Protein AF-A0A9E1IJN3-F1 (afdb_monomer_lite)

Foldseek 3Di:
DDDDDDQFQVSVVQAQPLDPCSVVLRVVRVVLVCVLQVVVVVPDPDSPDPVSVVVSVVVVCPDPSVVNSVVRVVLVVVLCCCVCVVQVDPVSCVVCVVVSVVSSNVD

Sequence (107 aa):
MKRLAVLLGDSAGFIDPFGSSGIYFSMAMAKHWVEMIGEQMDCQRDVWTGKNVAQWRRRFSKTKVLRRIRSSYFKVGLLERYVFCRRRTARRINHRWRLISFLIRL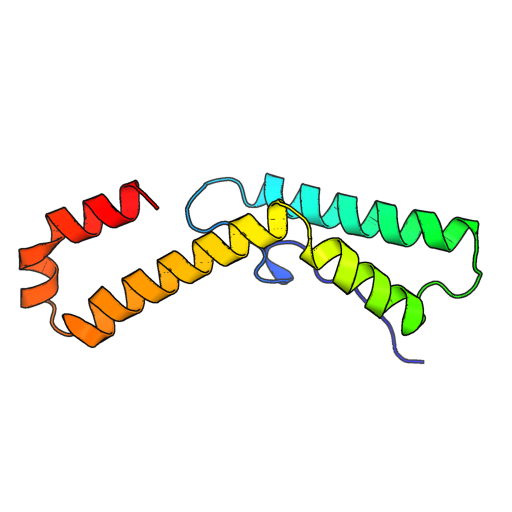G

Structure (mmCIF, N/CA/C/O backbone):
data_AF-A0A9E1IJN3-F1
#
_entry.id   AF-A0A9E1IJN3-F1
#
loop_
_atom_site.group_PDB
_atom_site.id
_atom_site.type_symbol
_atom_site.label_atom_id
_atom_site.label_alt_id
_atom_site.label_comp_id
_atom_site.label_asym_id
_atom_site.label_entity_id
_atom_site.label_seq_id
_atom_site.pdbx_PDB_ins_code
_atom_site.Cartn_x
_atom_site.Cartn_y
_atom_site.Cartn_z
_atom_site.occupancy
_atom_site.B_iso_or_equiv
_atom_site.auth_seq_id
_atom_site.auth_comp_id
_atom_site.auth_asym_id
_atom_site.auth_atom_id
_atom_site.pdbx_PDB_model_num
ATOM 1 N N . MET A 1 1 ? -23.986 -19.390 7.248 1.00 48.16 1 MET A N 1
ATOM 2 C CA . MET A 1 1 ? -23.161 -18.255 7.730 1.00 48.16 1 MET A CA 1
ATOM 3 C C . MET A 1 1 ? -22.032 -17.995 6.745 1.00 48.16 1 MET A C 1
ATOM 5 O O . MET A 1 1 ? -21.304 -18.930 6.434 1.00 48.16 1 MET A O 1
ATOM 9 N N . LYS A 1 2 ? -21.876 -16.762 6.244 1.00 57.84 2 LYS A N 1
ATOM 10 C CA . LYS A 1 2 ? -20.669 -16.372 5.495 1.00 57.84 2 LYS A CA 1
ATOM 11 C C . LYS A 1 2 ? -19.546 -16.125 6.502 1.00 57.84 2 LYS A C 1
ATOM 13 O O . LYS A 1 2 ? -19.724 -15.329 7.416 1.00 57.84 2 LYS A O 1
ATOM 18 N N . ARG A 1 3 ? -18.421 -16.824 6.356 1.00 61.59 3 ARG A N 1
ATOM 19 C CA . ARG A 1 3 ? -17.209 -16.547 7.138 1.00 61.59 3 ARG A CA 1
ATOM 20 C C . ARG A 1 3 ? -16.529 -15.321 6.534 1.00 61.59 3 ARG A C 1
ATOM 22 O O . ARG A 1 3 ? -16.358 -15.263 5.318 1.00 61.59 3 ARG A O 1
ATOM 29 N N . LEU A 1 4 ? -16.196 -14.345 7.371 1.00 74.31 4 LEU A N 1
ATOM 30 C CA . LEU A 1 4 ? -15.497 -13.129 6.967 1.00 74.31 4 LEU A CA 1
ATOM 31 C C . LEU A 1 4 ? -14.052 -13.210 7.454 1.00 74.31 4 LEU A C 1
ATOM 33 O O . LEU A 1 4 ? -13.792 -13.637 8.576 1.00 74.31 4 LEU A O 1
ATOM 37 N N . ALA A 1 5 ? -13.124 -12.866 6.566 1.00 80.75 5 ALA A N 1
ATOM 38 C CA . ALA A 1 5 ? -11.689 -12.963 6.787 1.00 80.75 5 ALA A CA 1
ATOM 39 C C . ALA A 1 5 ? -10.993 -11.720 6.226 1.00 80.75 5 ALA A C 1
ATOM 41 O O . ALA A 1 5 ? -11.475 -11.101 5.274 1.00 80.75 5 ALA A O 1
ATOM 42 N N . VAL A 1 6 ? -9.845 -11.378 6.809 1.00 84.12 6 VAL A N 1
ATOM 43 C CA . VAL A 1 6 ? -8.964 -10.306 6.333 1.00 84.12 6 VAL A CA 1
ATOM 44 C C . VAL A 1 6 ? -7.691 -10.940 5.794 1.00 84.12 6 VAL A C 1
ATOM 46 O O . VAL A 1 6 ? -7.062 -11.749 6.470 1.00 84.12 6 VAL A O 1
ATOM 49 N N . LEU A 1 7 ? -7.318 -10.566 4.571 1.00 85.38 7 LEU A N 1
ATOM 50 C CA . LEU A 1 7 ? -6.044 -10.944 3.965 1.00 85.38 7 LEU A CA 1
ATOM 51 C C . LEU A 1 7 ? -4.977 -9.920 4.356 1.00 85.38 7 LEU A C 1
ATOM 53 O O . LEU A 1 7 ? -5.252 -8.720 4.351 1.00 85.38 7 LEU A O 1
ATOM 57 N N . LEU A 1 8 ? -3.768 -10.388 4.668 1.00 88.69 8 LEU A N 1
ATOM 58 C CA . LEU A 1 8 ? -2.653 -9.555 5.121 1.00 88.69 8 LEU A CA 1
ATOM 59 C C . LEU A 1 8 ? -1.400 -9.783 4.272 1.00 88.69 8 LEU A C 1
ATOM 61 O O . LEU A 1 8 ? -1.187 -10.877 3.748 1.00 88.69 8 LEU A O 1
ATOM 65 N N . GLY A 1 9 ? -0.571 -8.740 4.183 1.00 85.12 9 GLY A N 1
ATOM 66 C CA . GLY A 1 9 ? 0.763 -8.796 3.581 1.00 85.12 9 GLY A CA 1
ATOM 67 C C . GLY A 1 9 ? 0.761 -9.347 2.158 1.00 85.12 9 GLY A C 1
ATOM 68 O O . GLY A 1 9 ? -0.096 -9.003 1.341 1.00 85.12 9 GLY A O 1
ATOM 69 N N . ASP A 1 10 ? 1.702 -10.242 1.883 1.00 84.12 10 ASP A N 1
ATOM 70 C CA . ASP A 1 10 ? 1.917 -10.874 0.580 1.00 84.12 10 ASP A CA 1
ATOM 71 C C . ASP A 1 10 ? 0.679 -11.620 0.069 1.00 84.12 10 ASP A C 1
ATOM 73 O O . ASP A 1 10 ? 0.377 -11.573 -1.122 1.00 84.12 10 ASP A O 1
ATOM 77 N N . SER A 1 11 ? -0.112 -12.217 0.970 1.00 85.69 11 SER A N 1
ATOM 78 C CA . SER A 1 11 ? -1.374 -12.885 0.607 1.00 85.69 11 SER A CA 1
ATOM 79 C C . SER A 1 11 ? -2.420 -11.911 0.051 1.00 85.69 11 SER A C 1
ATOM 81 O O . SER A 1 11 ? -3.329 -12.315 -0.668 1.00 85.69 11 SER A O 1
ATOM 83 N N . ALA A 1 12 ? -2.299 -10.623 0.377 1.00 84.62 12 ALA A N 1
ATOM 84 C CA . ALA A 1 12 ? -3.119 -9.544 -0.165 1.00 84.62 12 ALA A CA 1
ATOM 85 C C . ALA A 1 12 ? -2.424 -8.778 -1.311 1.00 84.62 12 ALA A C 1
ATOM 87 O O . ALA A 1 12 ? -2.944 -7.751 -1.753 1.00 84.62 12 ALA A O 1
ATOM 88 N N . GLY A 1 13 ? -1.245 -9.224 -1.765 1.00 82.12 13 GLY A N 1
ATOM 89 C CA . GLY A 1 13 ? -0.405 -8.488 -2.716 1.00 82.12 13 GLY A CA 1
ATOM 90 C C . GLY A 1 13 ? 0.117 -7.160 -2.156 1.00 82.12 13 GLY A C 1
ATOM 91 O O . GLY A 1 13 ? 0.369 -6.221 -2.909 1.00 82.12 13 GLY A O 1
ATOM 92 N N . PHE A 1 14 ? 0.217 -7.038 -0.829 1.00 84.50 14 PHE A N 1
ATOM 93 C CA . PHE A 1 14 ? 0.557 -5.795 -0.142 1.00 84.50 14 PHE A CA 1
ATOM 94 C C . PHE A 1 14 ? 2.054 -5.729 0.188 1.00 84.50 14 PHE A C 1
ATOM 96 O O . PHE A 1 14 ? 2.458 -5.823 1.346 1.00 84.50 14 PHE A O 1
ATOM 103 N N . ILE A 1 15 ? 2.874 -5.561 -0.851 1.00 84.75 15 ILE A N 1
ATOM 104 C CA . ILE A 1 15 ? 4.341 -5.517 -0.769 1.00 84.75 15 ILE A CA 1
ATOM 105 C C . ILE A 1 15 ? 4.836 -4.249 -1.470 1.00 84.75 15 ILE A C 1
ATOM 107 O O . ILE A 1 15 ? 4.291 -3.865 -2.501 1.00 84.75 15 ILE A O 1
ATOM 111 N N . ASP A 1 16 ? 5.860 -3.580 -0.934 1.00 83.69 16 ASP A N 1
ATOM 112 C CA . ASP A 1 16 ? 6.541 -2.498 -1.660 1.00 83.69 16 ASP A CA 1
ATOM 113 C C . ASP A 1 16 ? 7.626 -3.098 -2.573 1.00 83.69 16 ASP A C 1
ATOM 115 O O . ASP A 1 16 ? 8.614 -3.622 -2.058 1.00 83.69 16 ASP A O 1
ATOM 119 N N . PRO A 1 17 ? 7.474 -3.045 -3.910 1.00 78.75 17 PRO A N 1
ATOM 120 C CA . PRO A 1 17 ? 8.401 -3.685 -4.844 1.00 78.75 17 PRO A CA 1
ATOM 121 C C . PRO A 1 17 ? 9.781 -3.013 -4.917 1.00 78.75 17 PRO A C 1
ATOM 123 O O . PRO A 1 17 ? 10.709 -3.610 -5.454 1.00 78.75 17 PRO A O 1
ATOM 126 N N . PHE A 1 18 ? 9.935 -1.789 -4.400 1.00 76.56 18 PHE A N 1
ATOM 127 C CA . PHE A 1 18 ? 11.189 -1.027 -4.482 1.00 76.56 18 PHE A CA 1
ATOM 128 C C . PHE A 1 18 ? 12.043 -1.070 -3.205 1.00 76.56 18 PHE A C 1
ATOM 130 O O . PHE A 1 18 ? 13.133 -0.505 -3.172 1.00 76.56 18 PHE A O 1
ATOM 137 N N . GLY A 1 19 ? 11.593 -1.743 -2.141 1.00 67.69 19 GLY A N 1
ATOM 138 C CA . GLY A 1 19 ? 12.348 -1.833 -0.890 1.00 67.69 19 GLY A CA 1
ATOM 139 C C . GLY A 1 19 ? 12.230 -3.193 -0.210 1.00 67.69 19 GLY A C 1
ATOM 140 O O . GLY A 1 19 ? 11.189 -3.835 -0.263 1.00 67.69 19 GLY A O 1
ATOM 141 N N . SER A 1 20 ? 13.270 -3.604 0.522 1.00 60.88 20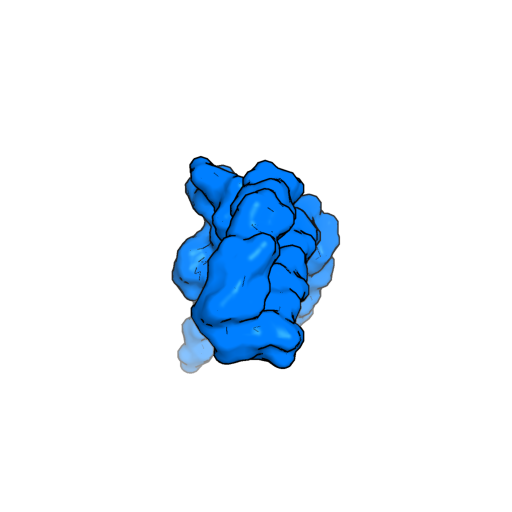 SER A N 1
ATOM 142 C CA . SER A 1 20 ? 13.306 -4.856 1.307 1.00 60.88 20 SER A CA 1
ATOM 143 C C . SER A 1 20 ? 12.472 -4.779 2.600 1.00 60.88 20 SER A C 1
ATOM 145 O O . SER A 1 20 ? 12.950 -5.064 3.695 1.00 60.88 20 SER A O 1
ATOM 147 N N . SER A 1 21 ? 11.223 -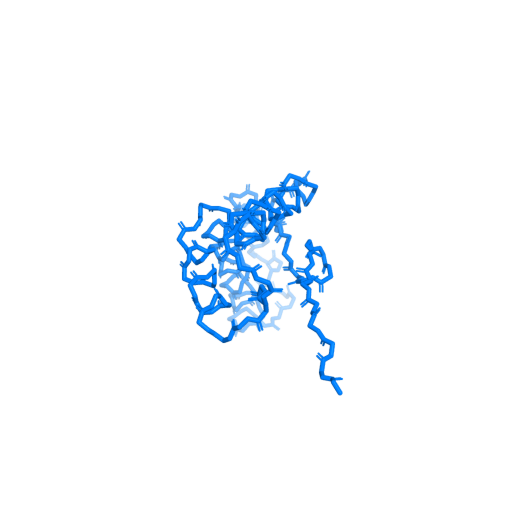4.328 2.505 1.00 69.31 21 SER A N 1
ATOM 148 C CA . SER A 1 21 ? 10.418 -3.918 3.665 1.00 69.31 21 SER A CA 1
ATOM 149 C C . SER A 1 21 ? 9.013 -4.521 3.685 1.00 69.31 21 SER A C 1
ATOM 151 O O . SER A 1 21 ? 8.141 -4.023 4.394 1.00 69.31 21 SER A O 1
ATOM 153 N N . GLY A 1 22 ? 8.794 -5.633 2.970 1.00 75.25 22 GLY A N 1
ATOM 154 C CA . GLY A 1 22 ? 7.524 -6.378 2.991 1.00 75.25 22 GLY A CA 1
ATOM 155 C C . GLY A 1 22 ? 7.035 -6.687 4.412 1.00 75.25 22 GLY A C 1
ATOM 156 O O . GLY A 1 22 ? 5.850 -6.538 4.703 1.00 75.25 22 GLY A O 1
ATOM 157 N N . ILE A 1 23 ? 7.961 -6.968 5.338 1.00 82.50 23 ILE A N 1
ATOM 158 C CA . ILE A 1 23 ? 7.668 -7.156 6.767 1.00 82.50 23 ILE A CA 1
ATOM 159 C C . ILE A 1 23 ? 7.091 -5.879 7.395 1.00 82.50 23 ILE A C 1
ATOM 161 O O . ILE A 1 23 ? 6.037 -5.934 8.022 1.00 82.50 23 ILE A O 1
ATOM 165 N N . TYR A 1 24 ? 7.727 -4.719 7.195 1.00 87.06 24 TYR A N 1
ATOM 166 C CA . TYR A 1 24 ? 7.247 -3.443 7.740 1.00 87.06 24 TYR A CA 1
ATOM 167 C C . TYR A 1 24 ? 5.833 -3.118 7.250 1.00 87.06 24 TYR A C 1
ATOM 169 O O . TYR A 1 24 ? 4.954 -2.783 8.045 1.00 87.06 24 TYR A O 1
ATOM 177 N N . PHE A 1 25 ? 5.594 -3.251 5.944 1.00 87.56 25 PHE A N 1
ATOM 178 C CA . PHE A 1 25 ? 4.284 -2.976 5.358 1.00 87.56 25 PHE A CA 1
ATOM 179 C C . PHE A 1 25 ? 3.219 -3.963 5.843 1.00 87.56 25 PHE A C 1
ATOM 181 O O . PHE A 1 25 ? 2.108 -3.543 6.175 1.00 87.56 25 PHE A O 1
ATOM 188 N N . SER A 1 26 ? 3.572 -5.242 5.965 1.00 87.94 26 SER A N 1
ATOM 189 C CA . SER A 1 26 ? 2.692 -6.282 6.505 1.00 87.94 26 SER A CA 1
ATOM 190 C C . SER A 1 26 ? 2.337 -6.028 7.968 1.00 87.94 26 SER A C 1
ATOM 192 O O . SER A 1 26 ? 1.163 -6.085 8.329 1.00 87.94 26 SER A O 1
ATOM 194 N N . MET A 1 27 ? 3.314 -5.666 8.803 1.00 89.31 27 MET A N 1
ATOM 195 C CA . MET A 1 27 ? 3.080 -5.315 10.206 1.00 89.31 27 MET A CA 1
ATOM 196 C C . MET A 1 27 ? 2.220 -4.061 10.342 1.00 89.31 27 MET A C 1
ATOM 198 O O . MET A 1 27 ? 1.302 -4.030 11.158 1.00 89.31 27 MET A O 1
ATOM 202 N N . ALA A 1 28 ? 2.468 -3.033 9.528 1.00 89.62 28 ALA A N 1
ATOM 203 C CA . ALA A 1 28 ? 1.668 -1.814 9.549 1.00 89.62 28 ALA A CA 1
ATOM 204 C C . ALA A 1 28 ? 0.215 -2.072 9.112 1.00 89.62 28 ALA A C 1
ATOM 206 O O . ALA A 1 28 ? -0.716 -1.507 9.686 1.00 89.62 28 ALA A O 1
ATOM 207 N N . MET A 1 29 ? 0.011 -2.951 8.125 1.00 90.88 29 MET A N 1
ATOM 208 C CA . MET A 1 29 ? -1.316 -3.408 7.718 1.00 90.88 29 MET A CA 1
ATOM 209 C C . MET A 1 29 ? -1.997 -4.203 8.837 1.00 90.88 29 MET A C 1
ATOM 211 O O . MET A 1 29 ? -3.140 -3.906 9.171 1.00 90.88 29 MET A O 1
ATOM 215 N N . ALA A 1 30 ? -1.300 -5.167 9.444 1.00 91.75 30 ALA A N 1
ATOM 216 C CA . ALA A 1 30 ? -1.826 -5.970 10.545 1.00 91.75 30 ALA A CA 1
ATOM 217 C C . ALA A 1 30 ? -2.231 -5.095 11.737 1.00 91.75 30 ALA A C 1
ATOM 219 O O . ALA A 1 30 ? -3.358 -5.201 12.212 1.00 91.75 30 ALA A O 1
ATOM 220 N N . LYS A 1 31 ? -1.358 -4.165 12.148 1.00 92.50 31 LYS A N 1
ATOM 221 C CA . LYS A 1 31 ? -1.638 -3.189 13.206 1.00 92.50 31 LYS A CA 1
ATOM 222 C C . LYS A 1 31 ? -2.919 -2.409 12.919 1.00 92.50 31 LYS A C 1
ATOM 224 O O . LYS A 1 31 ? -3.783 -2.336 13.782 1.00 92.50 31 LYS A O 1
ATOM 229 N N . HIS A 1 32 ? -3.076 -1.900 11.695 1.00 90.94 32 HIS A N 1
ATOM 230 C CA . HIS A 1 32 ? -4.282 -1.167 11.318 1.00 90.94 32 HIS A CA 1
ATOM 231 C C . HIS A 1 32 ? -5.555 -2.008 11.472 1.00 90.94 32 HIS A C 1
ATOM 233 O O . HIS A 1 32 ? -6.549 -1.525 12.003 1.00 90.94 32 HIS A O 1
ATOM 239 N N . TRP A 1 33 ? -5.547 -3.261 11.012 1.00 91.19 33 TRP A N 1
ATOM 240 C CA . TRP A 1 33 ? -6.726 -4.120 11.130 1.00 91.19 33 TRP A CA 1
ATOM 241 C C . TRP A 1 33 ? -7.031 -4.499 12.576 1.00 91.19 33 TRP A C 1
ATOM 243 O O . TRP A 1 33 ? -8.197 -4.476 12.957 1.00 91.19 33 TRP A O 1
ATOM 253 N N . VAL A 1 34 ? -6.007 -4.791 13.382 1.00 91.50 34 VAL A N 1
ATOM 254 C CA . VAL A 1 34 ? -6.170 -5.093 14.811 1.00 91.50 34 VAL A CA 1
ATOM 255 C C . VAL A 1 34 ? -6.763 -3.900 15.558 1.00 91.50 34 VAL A C 1
ATOM 257 O O . VAL A 1 34 ? -7.726 -4.086 16.292 1.00 91.50 34 VAL A O 1
ATOM 260 N N . GLU A 1 35 ? -6.263 -2.683 15.326 1.00 91.69 35 GLU A N 1
ATOM 261 C CA . GLU A 1 35 ? -6.810 -1.459 15.934 1.00 91.69 35 GLU A CA 1
ATOM 262 C C . GLU A 1 35 ? -8.287 -1.262 15.560 1.00 91.69 35 GLU A C 1
ATOM 264 O O . GLU A 1 35 ? -9.133 -1.070 16.428 1.00 91.69 35 GLU A O 1
ATOM 269 N N . MET A 1 36 ? -8.625 -1.389 14.273 1.00 89.44 36 MET A N 1
ATOM 270 C CA . MET A 1 36 ? -9.994 -1.185 13.787 1.00 89.44 36 MET A CA 1
ATOM 271 C C . MET A 1 36 ? -10.990 -2.238 14.292 1.00 89.44 36 MET A C 1
ATOM 273 O O . MET A 1 36 ? -12.151 -1.911 14.545 1.00 89.44 36 MET A O 1
ATOM 277 N N . ILE A 1 37 ? -10.553 -3.495 14.397 1.00 90.12 37 ILE A N 1
ATOM 278 C CA . ILE A 1 37 ? -11.368 -4.597 14.918 1.00 90.12 37 ILE A CA 1
ATOM 279 C C . ILE A 1 37 ? -11.527 -4.449 16.434 1.00 90.12 37 ILE A C 1
ATOM 281 O O . ILE A 1 37 ? -12.649 -4.553 16.924 1.00 90.12 37 ILE A O 1
ATOM 285 N N . GLY A 1 38 ? -10.441 -4.145 17.152 1.00 90.12 38 GLY A N 1
ATOM 286 C CA . GLY A 1 38 ? -10.447 -3.919 18.599 1.00 90.12 38 GLY A CA 1
ATOM 287 C C . GLY A 1 38 ? -11.404 -2.799 19.006 1.00 90.12 38 GLY A C 1
ATOM 288 O O . GLY A 1 38 ? -12.295 -3.035 19.815 1.00 90.12 38 GLY A O 1
ATOM 289 N N . GLU A 1 39 ? -11.326 -1.638 18.341 1.00 88.69 39 GLU A N 1
ATOM 290 C CA . GLU A 1 39 ? -12.244 -0.504 18.563 1.00 88.69 39 GLU A CA 1
ATOM 291 C C . GLU A 1 39 ? -13.730 -0.896 18.458 1.00 88.69 39 GLU A C 1
ATOM 293 O O . GLU A 1 39 ? -14.579 -0.290 19.104 1.00 88.69 39 GLU A O 1
ATOM 298 N N . GLN A 1 40 ? -14.074 -1.868 17.605 1.00 87.38 40 GLN A N 1
ATOM 299 C CA . GLN A 1 40 ? -15.462 -2.302 17.423 1.00 87.38 40 GLN A CA 1
ATOM 300 C C . GLN A 1 40 ? -15.862 -3.439 18.360 1.00 87.38 40 GLN A C 1
ATOM 302 O O . GLN A 1 40 ? -17.026 -3.499 18.751 1.00 87.38 40 GLN A O 1
ATOM 307 N N . MET A 1 41 ? -14.927 -4.313 18.739 1.00 85.50 41 MET A N 1
ATOM 308 C CA . MET A 1 41 ? -15.178 -5.382 19.710 1.00 85.50 41 MET A CA 1
ATOM 309 C C . MET A 1 41 ? -15.555 -4.831 21.086 1.00 85.50 41 MET A C 1
ATOM 311 O O . MET A 1 41 ? -16.418 -5.405 21.745 1.00 85.50 41 MET A O 1
ATOM 315 N N . ASP A 1 42 ? -14.986 -3.689 21.474 1.00 80.50 42 ASP A N 1
ATOM 316 C CA . ASP A 1 42 ? -15.308 -3.036 22.746 1.00 80.50 42 ASP A CA 1
ATOM 317 C C . ASP A 1 42 ? -16.725 -2.430 22.768 1.00 80.50 42 ASP A C 1
ATOM 319 O O . ASP A 1 42 ? -17.290 -2.198 23.836 1.00 80.50 42 ASP A O 1
ATOM 323 N N . CYS A 1 43 ? -17.330 -2.173 21.601 1.00 75.06 43 CYS A N 1
ATOM 324 C CA . CYS A 1 43 ? -18.612 -1.469 21.490 1.00 75.06 43 CYS A CA 1
ATOM 325 C C . CYS A 1 43 ? -19.768 -2.317 20.930 1.00 75.06 43 CYS A C 1
ATOM 327 O O . CYS A 1 43 ? -20.928 -1.941 21.104 1.00 75.06 43 CYS A O 1
ATOM 329 N N . GLN A 1 44 ? -19.500 -3.412 20.209 1.00 75.50 44 GLN A N 1
ATOM 330 C CA . GLN A 1 44 ? -20.518 -4.160 19.458 1.00 75.50 44 GLN A CA 1
ATOM 331 C C . GLN A 1 44 ? -20.312 -5.678 19.535 1.00 75.50 44 GLN A C 1
ATOM 333 O O . GLN A 1 44 ? -19.203 -6.183 19.394 1.00 75.50 44 GLN A O 1
ATOM 338 N N . ARG A 1 45 ? -21.421 -6.429 19.657 1.00 72.38 45 ARG A N 1
ATOM 339 C CA . ARG A 1 45 ? -21.412 -7.903 19.548 1.00 72.38 45 ARG A CA 1
ATOM 340 C C . ARG A 1 45 ? -21.144 -8.402 18.127 1.00 72.38 45 ARG A C 1
ATOM 342 O O . ARG A 1 45 ? -20.563 -9.471 17.974 1.00 72.38 45 ARG A O 1
ATOM 349 N N . ASP A 1 46 ? -21.580 -7.663 17.104 1.00 83.38 46 ASP A N 1
ATOM 350 C CA . ASP A 1 46 ? -21.348 -8.020 15.702 1.00 83.38 46 ASP A CA 1
ATOM 351 C C . ASP A 1 46 ? -20.384 -7.030 15.049 1.00 83.38 46 ASP A C 1
ATOM 353 O O . ASP A 1 46 ? -20.735 -5.913 14.677 1.00 83.38 46 ASP A O 1
ATOM 357 N N . VAL A 1 47 ? -19.135 -7.459 14.933 1.00 86.62 47 VAL A N 1
ATOM 358 C CA . VAL A 1 47 ? -18.027 -6.665 14.399 1.00 86.62 47 VAL A CA 1
ATOM 359 C C . VAL A 1 47 ? -18.087 -6.592 12.873 1.00 86.62 47 VAL A C 1
ATOM 361 O O . VAL A 1 47 ? -17.722 -5.579 12.270 1.00 86.62 47 VAL A O 1
ATOM 364 N N . TRP A 1 48 ? -18.594 -7.643 12.230 1.00 86.38 48 TRP A N 1
ATOM 365 C CA . TRP A 1 48 ? -18.479 -7.862 10.792 1.00 86.38 48 TRP A CA 1
ATOM 366 C C . TRP A 1 48 ? -19.678 -7.327 10.002 1.00 86.38 48 TRP A C 1
ATOM 368 O O . TRP A 1 48 ? -20.184 -7.962 9.074 1.00 86.38 48 TRP A O 1
ATOM 378 N N . THR A 1 49 ? -20.114 -6.113 10.329 1.00 87.81 49 THR A N 1
ATOM 379 C CA . THR A 1 49 ? -21.205 -5.451 9.608 1.00 87.81 49 THR A CA 1
ATOM 380 C C . THR A 1 49 ? -20.700 -4.738 8.352 1.00 87.81 49 THR A C 1
ATOM 382 O O . THR A 1 49 ? -19.572 -4.241 8.286 1.00 87.81 49 THR A O 1
ATOM 385 N N . GLY A 1 50 ? -21.563 -4.606 7.338 1.00 87.25 50 GLY A N 1
ATOM 386 C CA . GLY A 1 50 ? -21.229 -3.857 6.120 1.00 87.25 50 GLY A CA 1
ATOM 387 C C . GLY A 1 50 ? -20.861 -2.389 6.390 1.00 87.25 50 GLY A C 1
ATOM 388 O O . GLY A 1 50 ? -20.018 -1.827 5.689 1.00 87.25 50 GLY A O 1
ATOM 389 N N . LYS A 1 51 ? -21.440 -1.784 7.439 1.00 88.62 51 LYS A N 1
ATOM 390 C CA . LYS A 1 51 ? -21.115 -0.419 7.882 1.00 88.62 51 LYS A CA 1
ATOM 391 C C . LYS A 1 51 ? -19.676 -0.336 8.398 1.00 88.62 51 LYS A C 1
ATOM 393 O O . LYS A 1 51 ? -18.924 0.522 7.929 1.00 88.62 51 LYS A O 1
ATOM 398 N N . ASN A 1 52 ? -19.282 -1.264 9.271 1.00 89.31 52 ASN A N 1
ATOM 399 C CA . ASN A 1 52 ? -17.936 -1.322 9.839 1.00 89.31 52 ASN A CA 1
ATOM 400 C C . ASN A 1 52 ? -16.899 -1.553 8.733 1.00 89.31 52 ASN A C 1
ATOM 402 O O . ASN A 1 52 ? -15.980 -0.753 8.567 1.00 89.31 52 ASN A O 1
ATOM 406 N N . VAL A 1 53 ? -17.116 -2.543 7.860 1.00 88.06 53 VAL A N 1
ATOM 407 C CA . VAL A 1 53 ? -16.213 -2.831 6.731 1.00 88.06 53 VAL A CA 1
ATOM 408 C C . VAL A 1 53 ? -16.047 -1.621 5.804 1.00 88.06 53 VAL A C 1
ATOM 410 O O . VAL A 1 53 ? -14.928 -1.290 5.398 1.00 88.06 53 VAL A O 1
ATOM 413 N N . ALA A 1 54 ? -17.137 -0.919 5.475 1.00 89.88 54 ALA A N 1
ATOM 414 C CA . ALA A 1 54 ? -17.071 0.278 4.640 1.00 89.88 54 ALA A CA 1
ATOM 415 C C . ALA A 1 54 ? -16.269 1.407 5.311 1.00 89.88 54 ALA A C 1
ATOM 417 O O . ALA A 1 54 ? -15.456 2.068 4.655 1.00 89.88 54 ALA A O 1
ATOM 418 N N . GLN A 1 55 ? -16.457 1.616 6.616 1.00 91.19 55 GLN A N 1
ATOM 419 C CA . GLN A 1 55 ? -15.707 2.599 7.394 1.00 91.19 55 GLN A CA 1
ATOM 420 C C . GLN A 1 55 ? -14.216 2.255 7.456 1.00 91.19 55 GLN A C 1
ATOM 422 O O . GLN A 1 55 ? -13.372 3.121 7.207 1.00 91.19 55 GLN A O 1
ATOM 427 N N . TRP A 1 56 ? -13.883 0.997 7.734 1.00 90.50 56 TRP A N 1
ATOM 428 C CA . TRP A 1 56 ? -12.504 0.528 7.823 1.00 90.50 56 TRP A CA 1
ATOM 429 C C . TRP A 1 56 ? -11.792 0.664 6.484 1.00 90.50 56 TRP A C 1
ATOM 431 O O . TRP A 1 56 ? -10.705 1.231 6.420 1.00 90.50 56 TRP A O 1
ATOM 441 N N . ARG A 1 57 ? -12.445 0.279 5.379 1.00 88.31 57 ARG A N 1
ATOM 442 C CA . ARG A 1 57 ? -11.902 0.470 4.027 1.00 88.31 57 ARG A CA 1
ATOM 443 C C . ARG A 1 57 ? -11.614 1.944 3.732 1.00 88.31 57 ARG A C 1
ATOM 445 O O . ARG A 1 57 ? -10.570 2.258 3.160 1.00 88.31 57 ARG A O 1
ATOM 452 N N . ARG A 1 58 ? -12.501 2.862 4.142 1.00 91.75 58 ARG A N 1
ATOM 453 C CA . ARG A 1 58 ? -12.275 4.312 4.000 1.00 91.75 58 ARG A CA 1
ATOM 454 C C . ARG A 1 58 ? -11.079 4.782 4.828 1.00 91.75 58 ARG A C 1
ATOM 456 O O . ARG A 1 58 ? -10.257 5.529 4.300 1.00 91.75 58 ARG A O 1
ATOM 463 N N . ARG A 1 59 ? -10.944 4.347 6.084 1.00 92.50 59 ARG A N 1
ATOM 464 C CA . ARG A 1 59 ? -9.789 4.690 6.935 1.00 92.50 59 ARG A CA 1
ATOM 465 C C . ARG A 1 59 ? -8.486 4.124 6.367 1.00 92.50 59 ARG A C 1
ATOM 467 O O . ARG A 1 59 ? -7.550 4.893 6.147 1.00 92.50 59 ARG A O 1
ATOM 474 N N . PHE A 1 60 ? -8.463 2.842 6.004 1.00 90.06 60 PHE A N 1
ATOM 475 C CA . PHE A 1 60 ? -7.300 2.197 5.393 1.00 90.06 60 PHE A CA 1
ATOM 476 C C . PHE A 1 60 ? -6.865 2.911 4.110 1.00 90.06 60 PHE A C 1
ATOM 478 O O . PHE A 1 60 ? -5.672 3.126 3.890 1.00 90.06 60 PHE A O 1
ATOM 485 N N . SER A 1 61 ? -7.829 3.386 3.308 1.00 89.06 61 SER A N 1
ATOM 486 C CA . SER A 1 61 ? -7.548 4.105 2.061 1.00 89.06 61 SER A CA 1
ATOM 487 C C . SER A 1 61 ? -6.720 5.386 2.239 1.00 89.06 61 SER A C 1
ATOM 489 O O . SER A 1 61 ? -6.012 5.801 1.321 1.00 89.06 61 SER A O 1
ATOM 491 N N . LYS A 1 62 ? -6.789 5.999 3.428 1.00 91.75 62 LYS A N 1
ATOM 492 C CA . LYS A 1 62 ? -6.093 7.246 3.776 1.00 91.75 62 LYS A CA 1
ATOM 493 C C . LYS A 1 62 ? -4.694 7.014 4.359 1.00 91.75 62 LYS A C 1
ATOM 495 O O . LYS A 1 62 ? -3.906 7.964 4.468 1.00 91.75 62 LYS A O 1
ATOM 500 N N . THR A 1 63 ? -4.357 5.776 4.724 1.00 90.31 63 THR A N 1
ATOM 501 C CA . THR A 1 63 ? -3.062 5.450 5.338 1.00 90.31 63 THR A CA 1
ATOM 502 C C . THR A 1 63 ? -1.898 5.808 4.410 1.00 90.31 63 THR A C 1
ATOM 504 O O . THR A 1 63 ? -1.991 5.733 3.181 1.00 90.31 63 THR A O 1
ATOM 507 N N . LYS A 1 64 ? -0.774 6.242 4.994 1.00 89.19 64 LYS A N 1
ATOM 508 C CA . LYS A 1 64 ? 0.460 6.511 4.233 1.00 89.19 64 LYS A CA 1
ATOM 509 C C . LYS A 1 64 ? 1.005 5.229 3.590 1.00 89.19 64 LYS A C 1
ATOM 511 O O . LYS A 1 64 ? 1.522 5.275 2.482 1.00 89.19 64 LYS A O 1
ATOM 516 N N . VAL A 1 65 ? 0.814 4.103 4.273 1.00 87.31 65 VAL A N 1
ATOM 517 C CA . VAL A 1 65 ? 1.239 2.754 3.881 1.00 87.31 65 VAL A CA 1
ATOM 518 C C . VAL A 1 65 ? 0.599 2.347 2.550 1.00 87.31 65 VAL A C 1
ATOM 520 O O . VAL A 1 65 ? 1.314 2.104 1.581 1.00 87.31 65 VAL A O 1
ATOM 523 N N . LEU A 1 66 ? -0.736 2.390 2.447 1.00 89.19 66 LEU A N 1
ATOM 524 C CA . LEU A 1 66 ? -1.423 2.072 1.192 1.00 89.19 66 LEU A CA 1
ATOM 525 C C . LEU A 1 66 ? -1.059 3.054 0.072 1.00 89.19 66 LEU A C 1
ATOM 527 O O . LEU A 1 66 ? -0.887 2.645 -1.075 1.00 89.19 66 LEU A O 1
ATOM 531 N N . ARG A 1 67 ? -0.941 4.352 0.384 1.00 89.88 67 ARG A N 1
ATOM 532 C CA . ARG A 1 67 ? -0.545 5.366 -0.607 1.00 89.88 67 ARG A CA 1
ATOM 533 C C . ARG A 1 67 ? 0.842 5.094 -1.182 1.00 89.88 67 ARG A C 1
ATOM 535 O O . ARG A 1 67 ? 1.017 5.218 -2.391 1.00 89.88 67 ARG A O 1
ATOM 542 N N . ARG A 1 68 ? 1.798 4.701 -0.337 1.00 88.44 68 ARG A N 1
ATOM 543 C CA . ARG A 1 68 ? 3.152 4.349 -0.767 1.00 88.44 68 ARG A CA 1
ATOM 544 C C . ARG A 1 68 ? 3.138 3.142 -1.695 1.00 88.44 68 ARG A C 1
ATOM 546 O O . ARG A 1 68 ? 3.602 3.270 -2.818 1.00 88.44 68 ARG A O 1
ATOM 553 N N . ILE A 1 69 ? 2.507 2.043 -1.285 1.00 88.00 69 ILE A N 1
ATOM 554 C CA . ILE A 1 69 ? 2.429 0.824 -2.105 1.00 88.00 69 ILE A CA 1
ATOM 555 C C . ILE A 1 69 ? 1.739 1.091 -3.446 1.00 88.00 69 ILE A C 1
ATOM 557 O O . ILE A 1 69 ? 2.244 0.692 -4.492 1.00 88.00 69 ILE A O 1
ATOM 561 N N . ARG A 1 70 ? 0.630 1.843 -3.456 1.00 88.69 70 ARG A N 1
ATOM 562 C CA . ARG A 1 70 ? -0.032 2.246 -4.709 1.00 88.69 70 ARG A CA 1
ATOM 563 C C . ARG A 1 70 ? 0.884 3.052 -5.625 1.00 88.69 70 ARG A C 1
ATOM 565 O O . ARG A 1 70 ? 0.888 2.815 -6.828 1.00 88.69 70 ARG A O 1
ATOM 572 N N . SER A 1 71 ? 1.637 3.998 -5.066 1.00 88.38 71 SER A N 1
ATOM 573 C CA . SER A 1 71 ? 2.600 4.798 -5.827 1.00 88.38 71 SER A CA 1
ATOM 574 C C . SER A 1 71 ? 3.703 3.919 -6.419 1.00 88.38 71 SER A C 1
ATOM 576 O O . SER A 1 71 ? 4.011 4.039 -7.603 1.00 88.38 71 SER A O 1
ATOM 578 N N . SER A 1 72 ? 4.233 2.974 -5.637 1.00 88.75 72 SER A N 1
ATOM 579 C CA . SER A 1 72 ? 5.219 2.003 -6.107 1.00 88.75 72 SER A CA 1
ATOM 580 C C . SER A 1 72 ? 4.675 1.174 -7.277 1.00 88.75 72 SER A C 1
ATOM 582 O O . SER A 1 72 ? 5.231 1.213 -8.372 1.00 88.75 72 SER A O 1
ATOM 584 N N . TYR A 1 73 ? 3.530 0.507 -7.126 1.00 88.00 73 TYR A N 1
ATOM 585 C CA . TYR A 1 73 ? 2.955 -0.281 -8.225 1.00 88.00 73 TYR A CA 1
ATOM 586 C C . TYR A 1 73 ? 2.595 0.560 -9.455 1.00 88.00 73 TYR A C 1
ATOM 588 O O . TYR A 1 73 ? 2.738 0.092 -10.583 1.00 8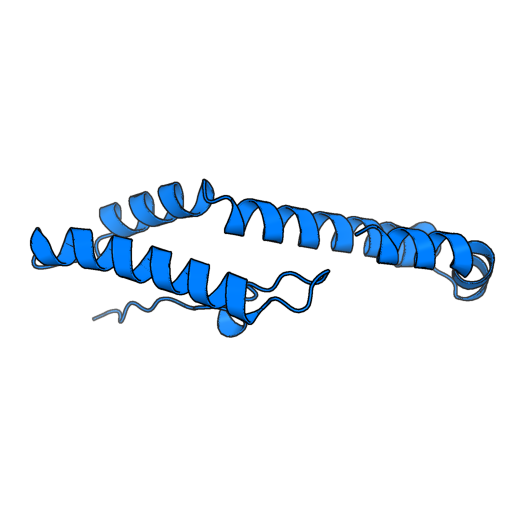8.00 73 TYR A O 1
ATOM 596 N N . PHE A 1 74 ? 2.192 1.820 -9.275 1.00 89.50 74 PHE A N 1
ATOM 597 C CA . PHE A 1 74 ? 1.981 2.731 -10.397 1.00 89.50 74 PHE A CA 1
ATOM 598 C C . PHE A 1 74 ? 3.278 3.000 -11.176 1.00 89.50 74 PHE A C 1
ATOM 600 O O . PHE A 1 74 ? 3.281 2.924 -12.406 1.00 89.50 74 PHE A O 1
ATOM 607 N N . LYS A 1 75 ? 4.397 3.259 -10.483 1.00 87.69 75 LYS A N 1
ATOM 608 C CA . LYS A 1 75 ? 5.715 3.408 -11.123 1.00 87.69 75 LYS A CA 1
ATOM 609 C C . LYS A 1 75 ? 6.142 2.126 -11.844 1.00 87.69 75 LYS A C 1
ATOM 611 O O . LYS A 1 75 ? 6.645 2.219 -12.962 1.00 87.69 75 LYS A O 1
ATOM 616 N N . VAL A 1 76 ? 5.915 0.954 -11.239 1.00 87.12 76 VAL A N 1
ATOM 617 C CA . VAL A 1 76 ? 6.182 -0.348 -11.879 1.00 87.12 76 VAL A CA 1
ATOM 618 C C . VAL A 1 76 ? 5.391 -0.464 -13.179 1.00 87.12 76 VAL A C 1
ATOM 620 O O . VAL A 1 76 ? 5.988 -0.684 -14.228 1.00 87.12 76 VAL A O 1
ATOM 623 N N . GLY A 1 77 ? 4.084 -0.195 -13.156 1.00 87.75 77 GLY A N 1
ATOM 624 C CA . GLY A 1 77 ? 3.252 -0.244 -14.360 1.00 87.75 77 GLY A CA 1
ATOM 625 C C . GLY A 1 77 ? 3.689 0.750 -15.447 1.00 87.75 77 GLY A C 1
ATOM 626 O O . GLY A 1 77 ? 3.665 0.429 -16.637 1.00 87.75 77 GLY A O 1
ATOM 627 N N . LEU A 1 78 ? 4.145 1.952 -15.072 1.00 87.62 78 LEU A N 1
ATOM 628 C CA . LEU A 1 78 ? 4.725 2.907 -16.024 1.00 87.62 78 LEU A CA 1
ATOM 629 C C . LEU A 1 78 ? 6.017 2.380 -16.655 1.00 87.62 78 LEU A C 1
ATOM 631 O O . LEU A 1 78 ? 6.205 2.509 -17.870 1.00 87.62 78 LEU A O 1
ATOM 635 N N . LEU A 1 79 ? 6.898 1.792 -15.845 1.00 87.06 79 LEU A N 1
ATOM 636 C CA . LEU A 1 79 ? 8.147 1.200 -16.307 1.00 87.06 79 LEU A CA 1
ATOM 637 C C . LEU A 1 79 ? 7.871 0.029 -17.255 1.00 87.06 79 LEU A C 1
ATOM 639 O O . LEU A 1 79 ? 8.412 0.004 -18.360 1.00 87.06 79 LEU A O 1
ATOM 643 N N . GLU A 1 80 ? 6.987 -0.887 -16.869 1.00 87.62 80 GLU A N 1
ATOM 644 C CA . GLU A 1 80 ? 6.562 -2.018 -17.692 1.00 87.62 80 GLU A CA 1
ATOM 645 C C . GLU A 1 80 ? 5.989 -1.541 -19.023 1.00 87.62 80 GLU A C 1
ATOM 647 O O . GLU A 1 80 ? 6.415 -1.992 -20.086 1.00 87.62 80 GLU A O 1
ATOM 652 N N . ARG A 1 81 ? 5.094 -0.548 -19.007 1.00 87.81 81 ARG A N 1
ATOM 653 C CA . ARG A 1 81 ? 4.538 0.022 -20.239 1.00 87.81 81 ARG A CA 1
ATOM 654 C C . ARG A 1 81 ? 5.620 0.660 -21.112 1.00 87.81 81 ARG A C 1
ATOM 656 O O . ARG A 1 81 ? 5.591 0.534 -22.338 1.00 87.81 81 ARG A O 1
ATOM 663 N N . TYR A 1 82 ? 6.598 1.338 -20.521 1.00 85.88 82 TYR A N 1
ATOM 664 C CA . TYR A 1 82 ? 7.705 1.920 -21.277 1.00 85.88 82 TYR A CA 1
ATOM 665 C C . TYR A 1 82 ? 8.598 0.843 -21.913 1.00 85.88 82 TYR A C 1
ATOM 667 O O . TYR A 1 82 ? 8.915 0.922 -23.105 1.00 85.88 82 TYR A O 1
ATOM 675 N N . VAL A 1 83 ? 8.982 -0.177 -21.149 1.00 86.50 83 VAL A N 1
ATOM 676 C CA . VAL A 1 83 ? 9.860 -1.258 -21.609 1.00 86.50 83 VAL A CA 1
ATOM 677 C C . VAL A 1 83 ? 9.129 -2.141 -22.622 1.00 86.50 83 VAL A C 1
ATOM 679 O O . VAL A 1 83 ? 9.551 -2.252 -23.778 1.00 86.50 83 VAL A O 1
ATOM 682 N N . PHE A 1 84 ? 7.990 -2.703 -22.232 1.00 85.00 84 PHE A N 1
ATOM 683 C CA . PHE A 1 84 ? 7.290 -3.719 -23.006 1.00 85.00 84 PHE A CA 1
ATOM 684 C C . PHE A 1 84 ? 6.378 -3.130 -24.080 1.00 85.00 84 PHE A C 1
ATOM 686 O O . PHE A 1 84 ? 6.369 -3.649 -25.190 1.00 85.00 84 PHE A O 1
ATOM 693 N N . CYS A 1 85 ? 5.680 -2.013 -23.840 1.00 85.38 85 CYS A N 1
ATOM 694 C CA . CYS A 1 85 ? 4.791 -1.444 -24.861 1.00 85.38 85 CYS A CA 1
ATOM 695 C C . CYS A 1 85 ? 5.478 -0.435 -25.786 1.00 85.38 85 CYS A C 1
ATOM 697 O O . CYS A 1 85 ? 5.097 -0.361 -26.953 1.00 85.38 85 CYS A O 1
ATOM 699 N N . ARG A 1 86 ? 6.457 0.357 -25.321 1.00 82.19 86 ARG A N 1
ATOM 700 C CA . ARG A 1 86 ? 7.114 1.379 -26.167 1.00 82.19 86 ARG A CA 1
ATOM 701 C C . ARG A 1 86 ? 8.406 0.887 -26.813 1.00 82.19 86 ARG A C 1
ATOM 703 O O . ARG A 1 86 ? 8.659 1.214 -27.973 1.00 82.19 86 ARG A O 1
ATOM 710 N N . ARG A 1 87 ? 9.247 0.127 -26.102 1.00 82.75 87 ARG A N 1
ATOM 711 C CA . ARG A 1 87 ? 10.514 -0.378 -26.668 1.00 82.75 87 ARG A CA 1
ATOM 712 C C . ARG A 1 87 ? 10.345 -1.719 -27.377 1.00 82.75 87 ARG A C 1
ATOM 714 O O . ARG A 1 87 ? 10.941 -1.861 -28.447 1.00 82.75 87 ARG A O 1
ATOM 721 N N . ARG A 1 88 ? 9.506 -2.626 -26.853 1.00 82.00 88 ARG A N 1
ATOM 722 C CA . ARG A 1 88 ? 9.017 -3.895 -27.460 1.00 82.00 88 ARG A CA 1
ATOM 723 C C . ARG A 1 88 ? 10.069 -4.926 -27.896 1.00 82.00 88 ARG A C 1
ATOM 725 O O . ARG A 1 88 ? 9.728 -6.078 -28.105 1.00 82.00 88 ARG A O 1
ATOM 732 N N . THR A 1 89 ? 11.326 -4.534 -28.080 1.00 86.31 89 THR A N 1
ATOM 733 C CA . THR 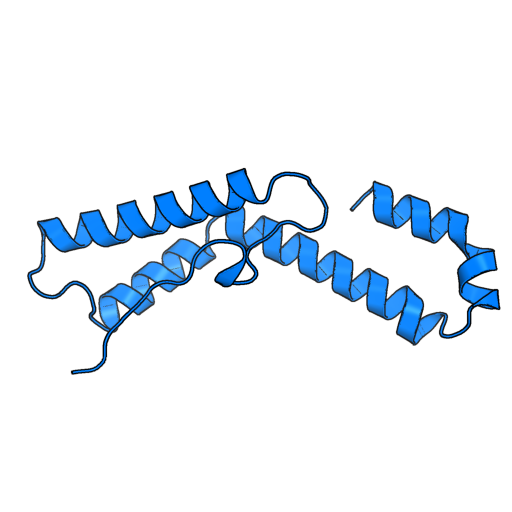A 1 89 ? 12.381 -5.352 -28.692 1.00 86.31 89 THR A CA 1
ATOM 734 C C . THR A 1 89 ? 13.640 -5.307 -27.838 1.00 86.31 89 THR A C 1
ATOM 736 O O . THR A 1 89 ? 14.037 -4.233 -27.371 1.00 86.31 89 THR A O 1
ATOM 739 N N . ALA A 1 90 ? 14.303 -6.457 -27.689 1.00 83.38 90 ALA A N 1
ATOM 740 C CA . ALA A 1 90 ? 15.527 -6.591 -26.897 1.00 83.38 90 ALA A CA 1
ATOM 741 C C . ALA A 1 90 ? 16.606 -5.578 -27.322 1.00 83.38 90 ALA A C 1
ATOM 743 O O . ALA A 1 90 ? 17.203 -4.915 -26.479 1.00 83.38 90 ALA A O 1
ATOM 744 N N . ARG A 1 91 ? 16.775 -5.348 -28.633 1.00 86.62 91 ARG A N 1
ATOM 745 C CA . ARG A 1 91 ? 17.743 -4.374 -29.172 1.00 86.62 91 ARG A CA 1
ATOM 746 C C . ARG A 1 91 ? 17.490 -2.943 -28.676 1.00 86.62 91 ARG A C 1
ATOM 748 O O . ARG A 1 91 ? 18.425 -2.262 -28.262 1.00 86.62 91 ARG A O 1
ATOM 755 N N . ARG A 1 92 ? 16.234 -2.475 -28.688 1.00 86.00 92 ARG A N 1
ATOM 756 C CA . ARG A 1 92 ? 15.878 -1.111 -28.241 1.00 86.00 92 ARG A CA 1
ATOM 757 C C . ARG A 1 92 ? 15.932 -0.959 -26.722 1.00 86.00 92 ARG A C 1
ATOM 759 O O . ARG A 1 92 ? 16.204 0.142 -26.245 1.00 86.00 92 ARG A O 1
ATOM 766 N N . ILE A 1 93 ? 15.654 -2.033 -25.985 1.00 85.69 93 ILE A N 1
ATOM 767 C CA . ILE A 1 93 ? 15.781 -2.079 -24.524 1.00 85.69 93 ILE A CA 1
ATOM 768 C C . ILE A 1 93 ? 17.262 -1.996 -24.143 1.00 85.69 93 ILE A C 1
ATOM 770 O O . ILE A 1 93 ? 17.640 -1.079 -23.417 1.00 85.69 93 ILE A O 1
ATOM 774 N N . ASN A 1 94 ? 18.110 -2.853 -24.722 1.00 86.06 94 ASN A N 1
ATOM 775 C CA . ASN A 1 94 ? 19.547 -2.898 -24.439 1.00 86.06 94 ASN A CA 1
ATOM 776 C C . ASN A 1 94 ? 20.250 -1.575 -24.759 1.00 86.06 94 ASN A C 1
ATOM 778 O O . ASN A 1 94 ? 21.055 -1.096 -23.965 1.00 86.06 94 ASN A O 1
ATOM 782 N N . HIS A 1 95 ? 19.886 -0.913 -25.862 1.00 89.94 95 HIS A N 1
ATOM 783 C CA . HIS A 1 95 ? 20.471 0.384 -26.214 1.00 89.94 95 HIS A CA 1
ATOM 784 C C . HIS A 1 95 ? 20.162 1.494 -25.192 1.00 89.94 95 HIS A C 1
ATOM 786 O O . HIS A 1 95 ? 20.918 2.451 -25.057 1.00 89.94 95 HIS A O 1
ATOM 792 N N . ARG A 1 96 ? 19.062 1.370 -24.439 1.00 85.38 96 ARG A N 1
ATOM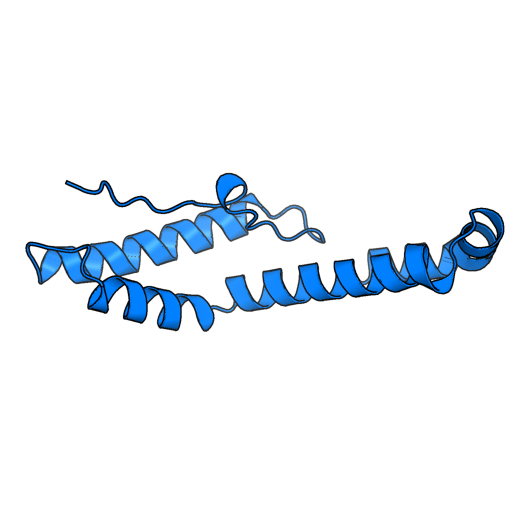 793 C CA . ARG A 1 96 ? 18.692 2.305 -23.365 1.00 85.38 96 ARG A CA 1
ATOM 794 C C . ARG A 1 96 ? 18.804 1.681 -21.977 1.00 85.38 96 ARG A C 1
ATOM 796 O O . ARG A 1 96 ? 18.256 2.240 -21.028 1.00 85.38 96 ARG A O 1
ATOM 803 N N . TRP A 1 97 ? 19.528 0.569 -21.842 1.00 84.38 97 TRP A N 1
ATOM 804 C CA . TRP A 1 97 ? 19.616 -0.179 -20.590 1.00 84.38 97 TRP A CA 1
ATOM 805 C C . TRP A 1 97 ? 20.108 0.688 -19.436 1.00 84.38 97 TRP A C 1
ATOM 807 O O . TRP A 1 97 ? 19.482 0.688 -18.387 1.00 84.38 97 TRP A O 1
ATOM 817 N N . ARG A 1 98 ? 21.127 1.531 -19.664 1.00 85.69 98 ARG A N 1
ATOM 818 C CA . ARG A 1 98 ? 21.641 2.475 -18.652 1.00 85.69 98 ARG A CA 1
ATOM 819 C C . ARG A 1 98 ? 20.555 3.395 -18.082 1.00 85.69 98 ARG A C 1
ATOM 821 O O . ARG A 1 98 ? 20.501 3.612 -16.876 1.00 85.69 98 ARG A O 1
ATOM 828 N N . LEU A 1 99 ? 19.667 3.906 -18.938 1.00 83.94 99 LEU A N 1
ATOM 829 C CA . LEU A 1 99 ? 18.545 4.754 -18.523 1.00 83.94 99 LEU A CA 1
ATOM 830 C C . LEU A 1 99 ? 17.502 3.940 -17.745 1.00 83.94 99 LEU A C 1
ATOM 832 O O . LEU A 1 99 ? 17.008 4.388 -16.719 1.00 83.94 99 LEU A O 1
ATOM 836 N N . ILE A 1 100 ? 17.181 2.736 -18.222 1.00 83.19 100 ILE A N 1
ATOM 837 C CA . ILE A 1 100 ? 16.205 1.847 -17.578 1.00 83.19 100 ILE A CA 1
ATOM 838 C C . ILE A 1 100 ? 16.706 1.427 -16.190 1.00 83.19 100 ILE A C 1
ATOM 840 O O . ILE A 1 100 ? 15.972 1.554 -15.216 1.00 83.19 100 ILE A O 1
ATOM 844 N N . SER A 1 101 ? 17.971 1.021 -16.071 1.00 83.50 101 SER A N 1
ATOM 845 C CA . SER A 1 101 ? 18.591 0.659 -14.794 1.00 83.50 101 SER A CA 1
ATOM 846 C C . SER A 1 101 ? 18.655 1.835 -13.821 1.00 83.50 101 SER A C 1
ATOM 848 O O . SER A 1 101 ? 18.493 1.648 -12.620 1.00 83.50 101 SER A O 1
ATOM 850 N N . PHE A 1 102 ? 18.867 3.052 -14.329 1.00 83.50 102 PHE A N 1
ATOM 851 C CA . PHE A 1 102 ? 18.852 4.259 -13.506 1.00 83.50 102 PHE A CA 1
ATOM 852 C C . PHE A 1 102 ? 17.450 4.557 -12.962 1.00 83.50 102 PHE A C 1
ATOM 854 O O . PHE A 1 102 ? 17.294 4.809 -11.772 1.00 83.50 102 PHE A O 1
ATOM 861 N N . LEU A 1 103 ? 16.421 4.449 -13.808 1.00 79.56 103 LEU A N 1
ATOM 862 C CA . LEU A 1 103 ? 15.026 4.624 -13.396 1.00 79.56 103 LEU A CA 1
ATOM 863 C C . LEU A 1 103 ? 14.586 3.575 -12.366 1.00 79.56 103 LEU A C 1
ATOM 865 O O . LEU A 1 103 ? 13.860 3.917 -11.441 1.00 79.56 103 LEU A O 1
ATOM 869 N N . ILE A 1 104 ? 15.055 2.329 -12.493 1.00 78.75 104 ILE A N 1
ATOM 870 C CA . ILE A 1 104 ? 14.792 1.264 -11.512 1.00 78.75 104 ILE A CA 1
ATOM 871 C C . ILE A 1 104 ? 15.438 1.583 -10.158 1.00 78.75 104 ILE A C 1
ATOM 873 O O . ILE A 1 104 ? 14.818 1.352 -9.130 1.00 78.75 104 ILE A O 1
ATOM 877 N N . ARG A 1 105 ? 16.656 2.142 -10.142 1.00 77.44 105 ARG A N 1
ATOM 878 C CA . ARG A 1 105 ? 17.359 2.514 -8.898 1.00 77.44 105 ARG A CA 1
ATOM 879 C C . ARG A 1 105 ? 16.756 3.719 -8.171 1.00 77.44 105 ARG A C 1
ATOM 881 O O . ARG A 1 105 ? 16.999 3.876 -6.982 1.00 77.44 105 ARG A O 1
ATOM 888 N N . LEU A 1 106 ? 16.045 4.588 -8.889 1.00 70.31 106 LEU A N 1
ATOM 889 C CA . LEU A 1 106 ? 15.360 5.760 -8.328 1.00 70.31 106 LEU A CA 1
ATOM 890 C C . LEU A 1 106 ? 13.936 5.463 -7.836 1.00 70.31 106 LEU A C 1
ATOM 892 O O . LEU A 1 106 ? 13.345 6.299 -7.147 1.00 70.31 106 LEU A O 1
ATOM 896 N N . GLY A 1 107 ? 13.358 4.346 -8.288 1.00 61.62 107 GLY A N 1
ATOM 897 C CA . GLY A 1 107 ? 12.008 3.902 -7.940 1.00 61.62 107 GLY A CA 1
ATOM 898 C C . GLY A 1 107 ? 11.883 3.610 -6.462 1.00 61.62 107 GLY A C 1
ATOM 899 O O . GLY A 1 107 ? 10.860 4.081 -5.898 1.00 61.62 107 GLY A O 1
#

Secondary structure (DSSP, 8-state):
--------GGGGT---TTSS-HHHHHHHHHHHHHHHHHHHHTT-S----HHHHHHHHHHHHH-HHHHHHHHHHHHHHHHHIIIIIII-SHHHHHHTHHHHHHHHHH-

pLDDT: mean 84.34, std 7.76, range [48.16, 92.5]

Radius of gyration: 19.19 Å; chains: 1; bounding box: 45×26×52 Å